Protein AF-A0A357M671-F1 (afdb_monomer_lite)

Secondary structure (DSSP, 8-state):
-HHHHHTTT-HHHHHHHHIIIIIHHHHHHHHHHH-GGGGGGTTTTHHHHS-HHHHHHHHHHH---SHHHHHHHHHHHHHHHHHHHHHHHHHHHHHHHHHTTSS---

Foldseek 3Di:
DLVVCLVVQNVVVNLVCLVPPQLQLLLLLQCLQQPVVCSVCRCPCVVPRDDPVVVVLSCQLNVDDGSVSSVVSSVVSVVSSVVSVVNSVVVVVVVVVVVVVPPDDD

Structure (mmCIF, N/CA/C/O backbone):
data_AF-A0A357M671-F1
#
_entry.id   AF-A0A357M671-F1
#
loop_
_atom_site.group_PDB
_atom_site.id
_atom_site.type_symbol
_atom_site.label_atom_id
_atom_site.label_alt_id
_atom_site.label_comp_id
_atom_site.label_asym_id
_atom_site.label_entity_id
_atom_site.label_seq_id
_atom_site.pdbx_PDB_ins_code
_atom_site.Cartn_x
_atom_site.Cartn_y
_atom_site.Cartn_z
_atom_site.occupancy
_atom_site.B_iso_or_equiv
_atom_site.auth_seq_id
_atom_site.auth_comp_id
_atom_site.auth_asym_id
_atom_site.auth_atom_id
_atom_site.pdbx_PDB_model_num
ATOM 1 N N . ARG A 1 1 ? -4.099 -8.894 10.715 1.00 67.06 1 ARG A N 1
ATOM 2 C CA . ARG A 1 1 ? -4.132 -8.195 12.032 1.00 67.06 1 ARG A CA 1
ATOM 3 C C . ARG A 1 1 ? -4.932 -6.890 11.965 1.00 67.06 1 ARG A C 1
ATOM 5 O O . ARG A 1 1 ? -5.760 -6.709 12.844 1.00 67.06 1 ARG A O 1
ATOM 12 N N . ALA A 1 2 ? -4.782 -6.064 10.920 1.00 74.12 2 ALA A N 1
ATOM 13 C CA . ALA A 1 2 ? -5.597 -4.856 10.705 1.00 74.12 2 ALA A CA 1
ATOM 14 C C . ALA A 1 2 ? -7.119 -5.127 10.742 1.00 74.12 2 ALA A C 1
ATOM 16 O O . ALA A 1 2 ? -7.812 -4.558 11.576 1.00 74.12 2 ALA A O 1
ATOM 17 N N . VAL A 1 3 ? -7.607 -6.125 9.989 1.00 81.75 3 VAL A N 1
ATOM 18 C CA . VAL A 1 3 ? -9.033 -6.545 9.956 1.00 81.75 3 VAL A CA 1
ATOM 19 C C . VAL A 1 3 ? -9.635 -6.843 11.342 1.00 81.75 3 VAL A C 1
ATOM 21 O O . VAL A 1 3 ? -10.833 -6.711 11.570 1.00 81.75 3 VAL A O 1
ATOM 24 N N . LYS A 1 4 ? -8.817 -7.282 12.306 1.00 91.12 4 LYS A N 1
ATOM 25 C CA . LYS A 1 4 ? -9.299 -7.573 13.663 1.00 91.12 4 LYS A CA 1
ATOM 26 C C . LYS A 1 4 ? -9.628 -6.289 14.426 1.00 91.12 4 LYS A C 1
ATOM 28 O O . LYS A 1 4 ? -10.567 -6.292 15.216 1.00 91.12 4 LYS A O 1
ATOM 33 N N . PHE A 1 5 ? -8.831 -5.240 14.240 1.00 88.56 5 PHE A N 1
ATOM 34 C CA . PHE A 1 5 ? -9.006 -3.962 14.925 1.00 88.56 5 PHE A CA 1
ATOM 35 C C . PHE A 1 5 ? -10.091 -3.111 14.264 1.00 88.56 5 PHE A C 1
ATOM 37 O O . PHE A 1 5 ? -10.846 -2.461 14.986 1.00 88.56 5 PHE A O 1
ATOM 44 N N . THR A 1 6 ? -10.268 -3.228 12.942 1.00 88.81 6 THR A N 1
ATOM 45 C CA . THR A 1 6 ? -11.362 -2.548 12.231 1.00 88.81 6 THR A CA 1
ATOM 46 C C . THR A 1 6 ? -12.717 -3.043 12.730 1.00 88.81 6 THR A C 1
ATOM 48 O O . THR A 1 6 ? -13.554 -2.249 13.144 1.00 88.81 6 THR A O 1
ATOM 51 N N . LYS A 1 7 ? -12.884 -4.365 12.870 1.00 92.06 7 LYS A N 1
ATOM 52 C CA . LYS A 1 7 ? -14.085 -4.989 13.462 1.00 92.06 7 LYS A CA 1
ATOM 53 C C . LYS A 1 7 ? -14.379 -4.567 14.909 1.00 92.06 7 LYS A C 1
ATOM 55 O O . LYS A 1 7 ? -15.476 -4.813 15.396 1.00 92.06 7 LYS A O 1
ATOM 60 N N . ARG A 1 8 ? -13.402 -3.993 15.619 1.00 93.81 8 ARG A N 1
ATOM 61 C CA . ARG A 1 8 ? -13.539 -3.521 17.008 1.00 93.81 8 ARG A CA 1
ATOM 62 C C . ARG A 1 8 ? -13.761 -2.014 17.109 1.00 93.81 8 ARG A C 1
ATOM 64 O O . ARG A 1 8 ? -13.862 -1.516 18.224 1.00 93.81 8 ARG A O 1
ATOM 71 N N . GLY A 1 9 ? -13.794 -1.292 15.990 1.00 93.56 9 GLY A N 1
ATOM 72 C CA . GLY A 1 9 ? -13.934 0.162 16.008 1.00 93.56 9 GLY A CA 1
ATOM 73 C C . GLY A 1 9 ? -12.680 0.902 16.499 1.00 93.56 9 GLY A C 1
ATOM 74 O O . GLY A 1 9 ? -12.774 2.051 16.916 1.00 93.56 9 GLY A O 1
ATOM 75 N N . LEU A 1 10 ? -11.504 0.261 16.483 1.00 95.88 10 LEU A N 1
ATOM 76 C CA . LEU A 1 10 ? -10.260 0.827 17.017 1.00 95.88 10 LEU A CA 1
ATOM 77 C C . LEU A 1 10 ? -9.415 1.433 15.891 1.00 95.88 10 LEU A C 1
ATOM 79 O O . LEU A 1 10 ? -8.641 0.725 15.243 1.00 95.88 10 LEU A O 1
ATOM 83 N N . PHE A 1 11 ? -9.594 2.729 15.619 1.00 96.44 11 PHE A N 1
ATOM 84 C CA . PHE A 1 11 ? -8.988 3.386 14.453 1.00 96.44 11 PHE A CA 1
ATOM 85 C C . PHE A 1 11 ? -7.456 3.403 14.491 1.00 96.44 11 PHE A C 1
ATOM 87 O O . PHE A 1 11 ? -6.832 2.972 13.527 1.00 96.44 11 PHE A O 1
ATOM 94 N N . LEU A 1 12 ? -6.834 3.844 15.590 1.00 97.00 12 LEU A N 1
ATOM 95 C CA . LEU A 1 12 ? -5.372 3.988 15.662 1.00 97.00 12 LEU A CA 1
ATOM 96 C C . LEU A 1 12 ? -4.654 2.638 15.539 1.00 97.00 12 LEU A C 1
ATOM 98 O O . LEU A 1 12 ? -3.661 2.509 14.823 1.00 97.00 12 LEU A O 1
ATOM 102 N N . GLU A 1 13 ? -5.187 1.606 16.188 1.00 96.38 13 GLU A N 1
ATOM 103 C CA . GLU A 1 13 ? -4.694 0.239 16.077 1.00 96.38 13 GLU A CA 1
ATOM 104 C C . GLU A 1 13 ? -4.915 -0.312 14.670 1.0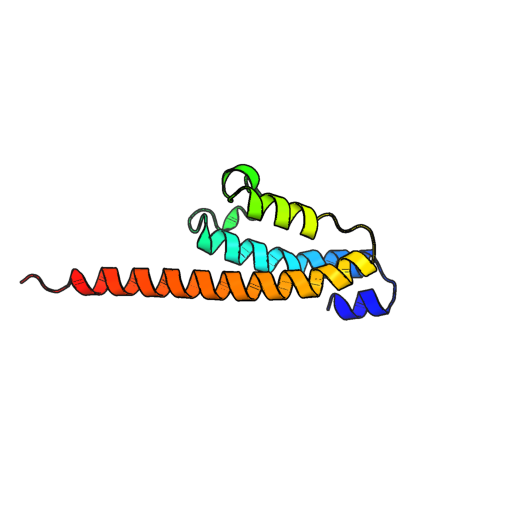0 96.38 13 GLU A C 1
ATOM 106 O O . GLU A 1 13 ? -4.040 -0.974 14.115 1.00 96.38 13 GLU A O 1
ATOM 111 N N . SER A 1 14 ? -6.057 -0.021 14.052 1.00 96.50 14 SER A N 1
ATOM 112 C CA . SER A 1 14 ? -6.283 -0.396 12.656 1.00 96.50 14 SER A CA 1
ATOM 113 C C . SER A 1 14 ? -5.258 0.271 11.742 1.00 96.50 14 SER A C 1
ATOM 115 O O . SER A 1 14 ? -4.644 -0.422 10.936 1.00 96.50 14 SER A O 1
ATOM 117 N N . LEU A 1 15 ? -5.004 1.568 11.933 1.00 97.19 15 LEU A N 1
ATOM 118 C CA . LEU A 1 15 ? -4.102 2.386 11.126 1.00 97.19 15 LEU A CA 1
ATOM 119 C C . LEU A 1 15 ? -2.655 1.889 11.193 1.00 97.19 15 LEU A C 1
ATOM 121 O O . LEU A 1 15 ? -2.038 1.647 10.157 1.00 97.19 15 LEU A O 1
ATOM 125 N N . ILE A 1 16 ? -2.112 1.666 12.397 1.00 96.69 16 ILE A N 1
ATOM 126 C CA . ILE A 1 16 ? -0.722 1.207 12.541 1.00 96.69 16 ILE A CA 1
ATOM 127 C C . ILE A 1 16 ? -0.515 -0.181 11.922 1.00 96.69 16 ILE A C 1
ATOM 129 O O . ILE A 1 16 ? 0.512 -0.434 11.290 1.00 96.69 16 ILE A O 1
ATOM 133 N N . TYR A 1 17 ? -1.490 -1.085 12.063 1.00 96.38 17 TYR A N 1
ATOM 134 C CA . TYR A 1 17 ? -1.415 -2.416 11.460 1.00 96.38 17 TYR A CA 1
ATOM 135 C C . TYR A 1 17 ? -1.654 -2.391 9.949 1.00 96.38 17 TYR A C 1
ATOM 137 O O . TYR A 1 17 ? -1.073 -3.213 9.243 1.00 96.38 17 TYR A O 1
ATOM 145 N N . TYR A 1 18 ? -2.496 -1.483 9.466 1.00 97.06 18 TYR A N 1
ATOM 146 C CA . TYR A 1 18 ? -2.744 -1.272 8.048 1.00 97.06 18 TYR A CA 1
ATOM 147 C C . TYR A 1 18 ? -1.479 -0.767 7.348 1.00 97.06 18 TYR A C 1
ATOM 149 O O . TYR A 1 18 ? -0.984 -1.437 6.448 1.00 97.06 18 TYR A O 1
ATOM 157 N N . HIS A 1 19 ? -0.855 0.311 7.827 1.00 96.44 19 HIS A N 1
ATOM 158 C CA . HIS A 1 19 ? 0.407 0.771 7.242 1.00 96.44 19 HIS A CA 1
ATOM 159 C C . HIS A 1 19 ? 1.476 -0.323 7.309 1.00 96.44 19 HIS A C 1
ATOM 161 O O . HIS A 1 19 ? 2.014 -0.728 6.284 1.00 96.44 19 HIS A O 1
ATOM 167 N N . LYS A 1 20 ? 1.721 -0.891 8.496 1.00 95.62 20 LYS A N 1
ATOM 168 C CA . LYS A 1 20 ? 2.839 -1.821 8.698 1.00 95.62 20 LYS A CA 1
ATOM 169 C C . LYS A 1 20 ? 2.733 -3.126 7.905 1.00 95.62 20 LYS A C 1
ATOM 171 O O . LYS A 1 20 ? 3.761 -3.643 7.485 1.00 95.62 20 LYS A O 1
ATOM 176 N N . TYR A 1 21 ? 1.538 -3.698 7.772 1.00 95.81 21 TYR A N 1
ATOM 177 C CA . TYR A 1 21 ? 1.375 -5.057 7.234 1.00 95.81 21 TYR A CA 1
ATOM 178 C C . TYR A 1 21 ? 0.536 -5.132 5.962 1.00 95.81 21 TYR A C 1
ATOM 180 O O . TYR A 1 21 ? 0.316 -6.236 5.477 1.00 95.81 21 TYR A O 1
ATOM 188 N N . VAL A 1 22 ? 0.026 -4.007 5.463 1.00 95.56 22 VAL A N 1
ATOM 189 C CA . VAL A 1 22 ? -0.806 -3.976 4.254 1.00 95.56 22 VAL A CA 1
ATOM 190 C C . VAL A 1 22 ? -0.168 -3.056 3.224 1.00 95.56 22 VAL A C 1
ATOM 192 O O . VAL A 1 22 ? 0.240 -3.531 2.172 1.00 95.56 22 VAL A O 1
ATOM 195 N N . VAL A 1 23 ? 0.024 -1.775 3.549 1.00 97.00 23 VAL A N 1
ATOM 196 C CA . VAL A 1 23 ? 0.556 -0.805 2.575 1.00 97.00 23 VAL A CA 1
ATOM 197 C C . VAL A 1 23 ? 2.071 -0.907 2.412 1.00 97.00 23 VAL A C 1
ATOM 199 O O . VAL A 1 23 ? 2.565 -0.905 1.290 1.00 97.00 23 VAL A O 1
ATOM 202 N N . ASN A 1 24 ? 2.826 -1.035 3.507 1.00 96.12 24 ASN A N 1
ATOM 203 C CA . ASN A 1 24 ? 4.287 -1.083 3.427 1.00 96.12 24 ASN A CA 1
ATOM 204 C C . ASN A 1 24 ? 4.813 -2.261 2.578 1.00 96.12 24 ASN A C 1
ATOM 206 O O . ASN A 1 24 ? 5.662 -2.006 1.731 1.00 96.12 24 ASN A O 1
ATOM 210 N N . PRO A 1 25 ? 4.284 -3.498 2.697 1.00 96.12 25 PRO A N 1
ATOM 211 C CA . PRO A 1 25 ? 4.691 -4.591 1.812 1.00 96.12 25 PRO A CA 1
ATOM 212 C C . PRO A 1 25 ? 4.470 -4.300 0.323 1.00 96.12 25 PRO A C 1
ATOM 214 O O . PRO A 1 25 ? 5.279 -4.709 -0.503 1.00 96.12 25 PRO A O 1
ATOM 217 N N . LEU A 1 26 ? 3.401 -3.577 -0.036 1.00 97.44 26 LEU A N 1
ATOM 218 C CA . LEU A 1 26 ? 3.190 -3.134 -1.416 1.00 97.44 26 LEU A CA 1
ATOM 219 C C . LEU A 1 26 ? 4.301 -2.179 -1.863 1.00 97.44 26 LEU A C 1
ATOM 221 O O . LEU A 1 26 ? 4.852 -2.360 -2.944 1.00 97.44 26 LEU A O 1
ATOM 225 N N . VAL A 1 27 ? 4.669 -1.201 -1.032 1.00 96.81 27 VAL A N 1
ATOM 226 C CA . VAL A 1 27 ? 5.770 -0.271 -1.341 1.00 96.81 27 VAL A CA 1
ATOM 227 C C . VAL A 1 27 ? 7.092 -1.017 -1.537 1.00 96.81 27 VAL A C 1
ATOM 229 O O . VAL A 1 27 ? 7.823 -0.695 -2.472 1.00 96.81 27 VAL A O 1
ATOM 232 N N . ASP A 1 28 ? 7.376 -2.030 -0.716 1.00 95.38 28 ASP A N 1
ATOM 233 C CA . ASP A 1 28 ? 8.597 -2.835 -0.841 1.00 95.38 28 ASP A CA 1
ATOM 234 C C . ASP A 1 28 ? 8.677 -3.529 -2.213 1.00 95.38 28 ASP A C 1
ATOM 236 O O . ASP A 1 28 ? 9.715 -3.487 -2.873 1.00 95.38 28 ASP A O 1
ATOM 240 N N . VAL A 1 29 ? 7.569 -4.104 -2.697 1.00 95.81 29 VAL A N 1
ATOM 241 C CA . VAL A 1 29 ? 7.522 -4.735 -4.029 1.00 95.81 29 VAL A CA 1
ATOM 242 C C . VAL A 1 29 ? 7.616 -3.695 -5.146 1.00 95.81 29 VAL A C 1
ATOM 244 O O . VAL A 1 29 ? 8.370 -3.886 -6.097 1.00 95.81 29 VAL A O 1
ATOM 247 N N . LEU A 1 30 ? 6.932 -2.555 -5.022 1.00 95.88 30 LEU A N 1
ATOM 248 C CA . LEU A 1 30 ? 7.030 -1.467 -6.005 1.00 95.88 30 LEU A CA 1
ATOM 249 C C . LEU A 1 30 ? 8.464 -0.937 -6.126 1.00 95.88 30 LEU A C 1
ATOM 251 O O . LEU A 1 30 ? 8.908 -0.593 -7.221 1.00 95.88 30 LEU A O 1
ATOM 255 N N . ARG A 1 31 ? 9.226 -0.91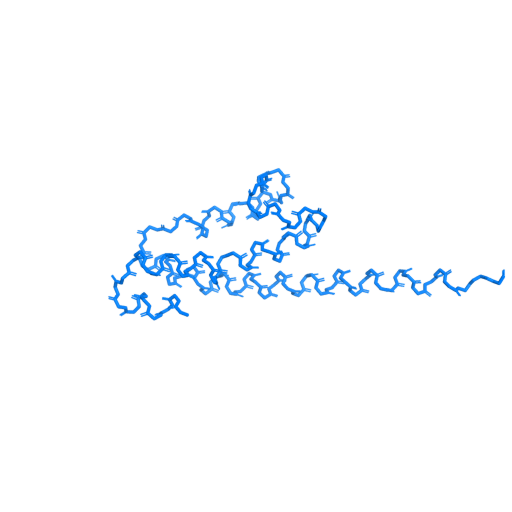4 -5.028 1.00 95.19 31 ARG A N 1
ATOM 256 C CA . ARG A 1 31 ? 10.651 -0.577 -5.074 1.00 95.19 31 ARG A CA 1
ATOM 257 C C . ARG A 1 31 ? 11.467 -1.596 -5.847 1.00 95.19 31 ARG A C 1
ATOM 259 O O . ARG A 1 31 ? 12.340 -1.179 -6.596 1.00 95.19 31 ARG A O 1
ATOM 266 N N . ILE A 1 32 ? 11.178 -2.886 -5.710 1.00 93.75 32 ILE A N 1
ATOM 267 C CA . ILE A 1 32 ? 11.843 -3.934 -6.495 1.00 93.75 32 ILE A CA 1
ATOM 268 C C . ILE A 1 32 ? 11.581 -3.734 -7.994 1.00 93.75 32 ILE A C 1
ATOM 270 O O . ILE A 1 32 ? 12.507 -3.865 -8.787 1.00 93.75 32 ILE A O 1
ATOM 274 N N . ILE A 1 33 ? 10.354 -3.367 -8.373 1.00 93.88 33 ILE A N 1
ATOM 275 C CA . ILE A 1 33 ? 9.969 -3.158 -9.777 1.00 93.88 33 ILE A CA 1
ATOM 276 C C . ILE A 1 33 ? 10.620 -1.892 -10.352 1.00 93.88 33 ILE A C 1
ATOM 278 O O . ILE A 1 33 ? 11.325 -1.953 -11.356 1.00 93.88 33 ILE A O 1
ATOM 282 N N . TYR A 1 34 ? 10.392 -0.732 -9.731 1.00 93.50 34 TYR A N 1
ATOM 283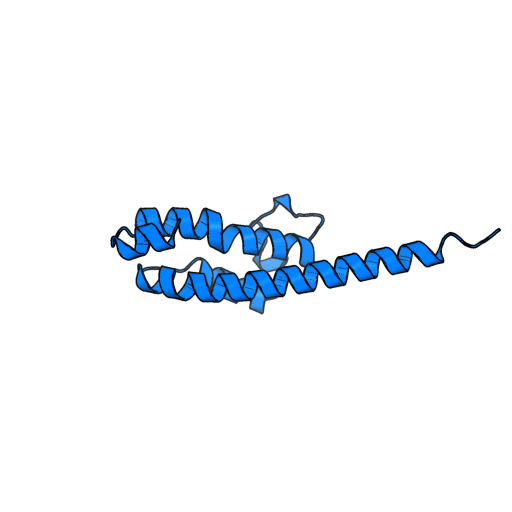 C CA . TYR A 1 34 ? 10.747 0.554 -10.343 1.00 93.50 34 TYR A CA 1
ATOM 284 C C . TYR A 1 34 ? 12.159 1.029 -10.002 1.00 93.50 34 TYR A C 1
ATOM 286 O O . TYR A 1 34 ? 12.810 1.675 -10.822 1.00 93.50 34 TYR A O 1
ATOM 294 N N . THR A 1 35 ? 12.650 0.736 -8.796 1.00 92.75 35 THR A N 1
ATOM 295 C CA . THR A 1 35 ? 13.952 1.227 -8.317 1.00 92.75 35 THR A CA 1
ATOM 296 C C . THR A 1 35 ? 14.682 0.188 -7.453 1.00 92.75 35 THR A C 1
ATOM 298 O O . THR A 1 35 ? 14.941 0.456 -6.274 1.00 92.75 35 THR A O 1
ATOM 301 N N . PRO A 1 36 ? 15.042 -0.992 -7.995 1.00 89.38 36 PRO A N 1
ATOM 302 C CA . PRO A 1 36 ? 15.566 -2.113 -7.203 1.00 89.38 36 PRO A CA 1
ATOM 303 C C . PRO A 1 36 ? 16.851 -1.777 -6.433 1.00 89.38 36 PRO A C 1
ATOM 305 O O . PRO A 1 36 ? 17.079 -2.287 -5.340 1.00 89.38 36 PRO A O 1
ATOM 308 N N . PHE A 1 37 ? 17.674 -0.866 -6.959 1.00 88.12 37 PHE A N 1
ATOM 309 C CA . PHE A 1 37 ? 18.915 -0.418 -6.312 1.00 88.12 37 PHE A CA 1
ATOM 310 C C . PHE A 1 37 ? 18.708 0.623 -5.200 1.00 88.12 37 PHE A C 1
ATOM 312 O O . PHE A 1 37 ? 19.669 1.001 -4.539 1.00 88.12 37 PHE A O 1
ATOM 319 N N . GLN A 1 38 ? 17.475 1.096 -4.999 1.00 85.19 38 GLN A N 1
ATOM 320 C CA . GLN A 1 38 ? 17.079 2.037 -3.943 1.00 85.19 38 GLN A CA 1
ATOM 321 C C . GLN A 1 38 ? 15.978 1.420 -3.065 1.00 85.19 38 GLN A C 1
ATOM 323 O O . GLN A 1 38 ? 15.075 2.110 -2.592 1.00 85.19 38 GLN A O 1
ATOM 328 N N . ALA A 1 39 ? 16.004 0.095 -2.883 1.00 74.25 39 ALA A N 1
ATOM 329 C CA . ALA A 1 39 ? 14.960 -0.626 -2.158 1.00 74.25 39 ALA A CA 1
ATOM 330 C C . ALA A 1 39 ? 14.831 -0.205 -0.682 1.00 74.25 39 ALA A C 1
ATOM 332 O O . ALA A 1 39 ? 13.745 -0.263 -0.112 1.00 74.25 39 ALA A O 1
ATOM 333 N N . ASP A 1 40 ? 15.909 0.292 -0.077 1.00 79.38 40 ASP A N 1
ATOM 334 C CA . ASP A 1 40 ? 15.936 0.838 1.284 1.00 79.38 40 ASP A CA 1
ATOM 335 C C . ASP A 1 40 ? 15.275 2.222 1.408 1.00 79.38 40 ASP A C 1
ATOM 337 O O . ASP A 1 40 ? 14.958 2.673 2.511 1.00 79.38 40 ASP A O 1
ATOM 341 N N . SER A 1 41 ? 15.012 2.886 0.281 1.00 85.94 41 SER A N 1
ATOM 342 C CA . SER A 1 41 ? 14.460 4.238 0.244 1.00 85.94 41 SER A CA 1
ATOM 343 C C . SER A 1 41 ? 12.944 4.286 0.447 1.00 85.94 41 SER A C 1
ATOM 345 O O . SER A 1 41 ? 12.387 5.373 0.444 1.00 85.94 41 SER A O 1
ATOM 347 N N . PHE A 1 42 ? 12.247 3.166 0.666 1.00 90.56 42 PHE A N 1
ATOM 348 C CA . PHE A 1 42 ? 10.821 3.108 1.038 1.00 90.56 42 PHE A CA 1
ATOM 349 C C . PHE A 1 42 ? 9.931 4.171 0.341 1.00 90.56 42 PHE A C 1
ATOM 351 O O . PHE A 1 42 ? 9.736 4.096 -0.865 1.00 90.56 42 PHE A O 1
ATOM 358 N N . LEU A 1 43 ? 9.428 5.203 1.034 1.00 93.06 43 LEU A N 1
ATOM 359 C CA . LEU A 1 43 ? 8.698 6.333 0.418 1.00 93.06 43 LEU A CA 1
ATOM 360 C C . LEU A 1 43 ? 9.566 7.573 0.138 1.00 93.06 43 LEU A C 1
ATOM 362 O O . LEU A 1 43 ? 9.099 8.539 -0.467 1.00 93.06 43 LEU A O 1
ATOM 366 N N . ILE A 1 44 ? 10.825 7.570 0.566 1.00 93.06 44 ILE A N 1
ATOM 367 C CA . ILE A 1 44 ? 11.785 8.641 0.299 1.00 93.06 44 ILE A CA 1
ATOM 368 C C . ILE A 1 44 ? 11.930 8.785 -1.219 1.00 93.06 44 ILE A C 1
ATOM 370 O O . ILE A 1 44 ? 12.237 7.829 -1.918 1.00 93.06 44 ILE A O 1
ATOM 374 N N . HIS A 1 45 ? 11.668 9.986 -1.734 1.00 93.44 45 HIS A N 1
ATOM 375 C CA . HIS A 1 45 ? 11.671 10.292 -3.170 1.00 93.44 45 HIS A CA 1
ATOM 376 C C . HIS A 1 45 ? 10.646 9.528 -4.032 1.00 93.44 45 HIS A C 1
ATOM 378 O O . HIS A 1 45 ? 10.743 9.590 -5.255 1.00 93.44 45 HIS A O 1
ATOM 384 N N . ALA A 1 46 ? 9.616 8.902 -3.448 1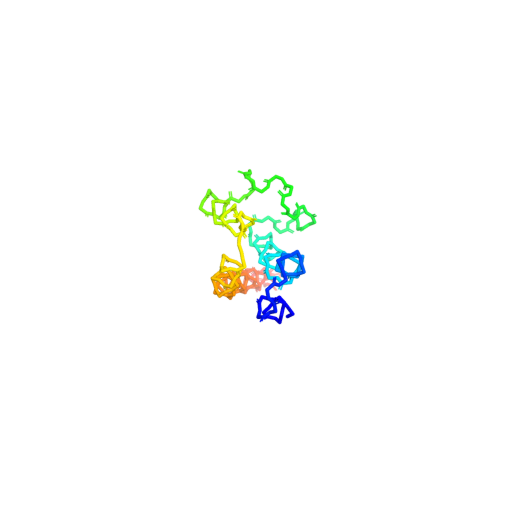.00 92.75 46 ALA A N 1
ATOM 385 C CA . ALA A 1 46 ? 8.601 8.157 -4.207 1.00 92.75 46 ALA A CA 1
ATOM 386 C C . ALA A 1 46 ? 7.987 8.965 -5.370 1.00 92.75 46 ALA A C 1
ATOM 388 O O . ALA A 1 46 ? 7.823 8.433 -6.460 1.00 92.75 46 ALA A O 1
ATOM 389 N N . SER A 1 47 ? 7.731 10.267 -5.186 1.00 94.75 47 SER A N 1
ATOM 390 C CA . SER A 1 47 ? 7.179 11.146 -6.235 1.00 94.75 47 SER A CA 1
ATOM 391 C C . SER A 1 47 ? 8.098 11.366 -7.443 1.00 94.75 47 SER A C 1
ATOM 393 O O . SER A 1 47 ? 7.636 11.823 -8.484 1.00 94.75 47 SER A O 1
ATOM 395 N N . ARG A 1 48 ? 9.401 11.112 -7.291 1.00 93.81 48 ARG A N 1
ATOM 396 C CA . ARG A 1 48 ? 10.400 11.172 -8.367 1.00 93.81 48 ARG A CA 1
ATOM 397 C C . ARG A 1 48 ? 10.611 9.794 -8.991 1.00 93.81 48 ARG A C 1
ATOM 399 O O . ARG A 1 48 ? 10.837 9.699 -10.190 1.00 93.81 48 ARG A O 1
ATOM 406 N N . ASP A 1 49 ? 10.601 8.768 -8.149 1.00 93.94 49 ASP A N 1
ATOM 407 C CA . ASP A 1 49 ? 11.066 7.425 -8.482 1.00 93.94 49 ASP A CA 1
ATOM 408 C C . ASP A 1 49 ? 9.971 6.543 -9.093 1.00 93.94 49 ASP A C 1
ATOM 410 O O . ASP A 1 49 ? 10.273 5.641 -9.870 1.00 93.94 49 ASP A O 1
ATOM 414 N N . PHE A 1 50 ? 8.705 6.790 -8.748 1.00 95.56 50 PHE A N 1
ATOM 415 C CA . PHE A 1 50 ? 7.570 6.015 -9.239 1.00 95.56 50 PHE A CA 1
ATOM 416 C C . PHE A 1 50 ? 6.792 6.752 -10.335 1.00 95.56 50 PHE A C 1
ATOM 418 O O . PHE A 1 50 ? 6.735 7.986 -10.328 1.00 95.56 50 PHE A O 1
ATOM 425 N N . PRO A 1 51 ? 6.122 6.012 -11.239 1.00 97.00 51 PRO A N 1
ATOM 426 C CA . PRO A 1 51 ? 5.150 6.592 -12.158 1.00 97.00 51 PRO A CA 1
ATOM 427 C C . PRO A 1 51 ? 4.055 7.368 -11.419 1.00 97.00 51 PRO A C 1
ATOM 429 O O . PRO A 1 51 ? 3.658 7.012 -10.306 1.00 97.00 51 PRO A O 1
ATOM 432 N N . VAL A 1 52 ? 3.529 8.421 -12.048 1.00 96.94 52 VAL A N 1
ATOM 433 C CA . VAL A 1 52 ? 2.559 9.333 -11.417 1.00 96.94 52 VAL A CA 1
ATOM 434 C C . VAL A 1 52 ? 1.307 8.600 -10.924 1.00 96.94 52 VAL A C 1
ATOM 436 O O . VAL A 1 52 ? 0.797 8.887 -9.845 1.00 96.94 52 VAL A O 1
ATOM 439 N N . GLU A 1 53 ? 0.838 7.605 -11.667 1.00 97.00 53 GLU A N 1
ATOM 440 C CA . GLU A 1 53 ? -0.303 6.765 -11.319 1.00 97.00 53 GLU A CA 1
ATOM 441 C C . GLU A 1 53 ? -0.052 5.919 -10.064 1.00 97.00 53 GLU A C 1
ATOM 443 O O . GLU A 1 53 ? -0.952 5.765 -9.231 1.00 97.00 53 GLU A O 1
ATOM 448 N N . VAL A 1 54 ? 1.180 5.436 -9.876 1.00 97.06 54 VAL A N 1
ATOM 449 C CA . VAL A 1 54 ? 1.595 4.690 -8.683 1.00 97.06 54 VAL A CA 1
ATOM 450 C C . VAL A 1 54 ? 1.656 5.631 -7.485 1.00 97.06 54 VAL A C 1
ATOM 452 O O . VAL A 1 54 ? 1.109 5.311 -6.431 1.00 97.06 54 VAL A O 1
ATOM 455 N N . VAL A 1 55 ? 2.231 6.826 -7.654 1.00 97.75 55 VAL A N 1
ATOM 456 C CA . VAL A 1 55 ? 2.291 7.856 -6.602 1.00 97.75 55 VAL A CA 1
ATOM 457 C C . VAL A 1 55 ? 0.887 8.233 -6.133 1.00 97.75 55 VAL A C 1
ATOM 459 O O . VAL A 1 55 ? 0.595 8.147 -4.942 1.00 97.75 55 VAL A O 1
ATOM 462 N N . LEU A 1 56 ? -0.014 8.563 -7.063 1.00 97.62 56 LEU A N 1
ATOM 463 C CA . LEU A 1 56 ? -1.402 8.917 -6.746 1.00 97.62 56 LEU A CA 1
ATOM 464 C C . LEU A 1 56 ? -2.155 7.769 -6.064 1.00 97.62 56 LEU A C 1
ATOM 466 O O . LEU A 1 56 ? -3.038 8.001 -5.235 1.00 97.62 56 LEU A O 1
ATOM 470 N N . THR A 1 57 ? -1.832 6.525 -6.413 1.00 97.56 57 THR A N 1
ATOM 471 C CA . THR A 1 57 ? -2.401 5.346 -5.755 1.00 97.56 57 THR A CA 1
ATOM 472 C C . THR A 1 57 ? -1.895 5.238 -4.320 1.00 97.56 57 THR A C 1
ATOM 474 O O . THR A 1 57 ? -2.708 5.125 -3.404 1.00 97.56 57 THR A O 1
ATOM 477 N N . LEU A 1 58 ? -0.585 5.359 -4.092 1.00 97.69 58 LEU A N 1
ATOM 478 C CA . LEU A 1 58 ? 0.002 5.328 -2.752 1.00 97.69 58 LEU A CA 1
ATOM 479 C C . LEU A 1 58 ? -0.532 6.460 -1.866 1.00 97.69 58 LEU A C 1
ATOM 481 O O . LEU A 1 58 ? -0.919 6.203 -0.730 1.00 97.69 58 LEU A O 1
ATOM 485 N N . GLU A 1 59 ? -0.648 7.684 -2.379 1.00 97.25 59 GLU A N 1
ATOM 486 C CA . GLU A 1 59 ? -1.235 8.808 -1.637 1.00 97.25 59 GLU A CA 1
ATOM 487 C C . GLU A 1 59 ? -2.667 8.505 -1.170 1.00 97.25 59 GLU A C 1
ATOM 489 O O . GLU A 1 59 ? -3.017 8.773 -0.019 1.00 97.25 59 GLU A O 1
ATOM 494 N N . LYS A 1 60 ? -3.486 7.875 -2.023 1.00 97.00 60 LYS A N 1
ATOM 495 C CA . LYS A 1 60 ? -4.840 7.428 -1.654 1.00 97.00 60 LYS A CA 1
ATOM 496 C C . LYS A 1 60 ? -4.827 6.303 -0.621 1.00 97.00 60 LYS A C 1
ATOM 498 O O . LYS A 1 60 ? -5.701 6.282 0.243 1.00 97.00 60 LYS A O 1
ATOM 503 N N . LEU A 1 61 ? -3.876 5.371 -0.709 1.00 97.69 61 LEU A N 1
ATOM 504 C CA . LEU A 1 61 ? -3.747 4.264 0.242 1.00 97.69 61 LEU A CA 1
ATOM 505 C C . LEU A 1 61 ? -3.284 4.747 1.621 1.00 97.69 61 LEU A C 1
ATOM 507 O O . LEU A 1 61 ? -3.798 4.259 2.622 1.00 97.69 61 LEU A O 1
ATOM 511 N N . TYR A 1 62 ? -2.367 5.711 1.700 1.00 97.00 62 TYR A N 1
ATOM 512 C CA . TYR A 1 62 ? -1.924 6.292 2.975 1.00 97.00 62 TYR A CA 1
ATOM 513 C C . TYR A 1 62 ? -2.910 7.328 3.539 1.00 97.00 62 TYR A C 1
ATOM 515 O O . TYR A 1 62 ? -2.969 7.531 4.750 1.00 97.00 62 TYR A O 1
ATOM 523 N N . GLY A 1 63 ? -3.710 7.972 2.686 1.00 95.81 63 GLY A N 1
ATOM 524 C CA . GLY A 1 63 ? -4.648 9.042 3.042 1.00 95.81 63 GLY A CA 1
ATOM 525 C C . GLY A 1 63 ? -5.966 8.602 3.695 1.00 95.81 63 GLY A C 1
ATOM 526 O O . GLY A 1 63 ? -6.976 9.284 3.517 1.00 95.81 63 GLY A O 1
ATOM 527 N N . VAL A 1 64 ? -5.986 7.483 4.422 1.00 96.75 64 VAL A N 1
ATOM 528 C CA . VAL A 1 64 ? -7.183 6.964 5.111 1.00 96.75 64 VAL A CA 1
ATOM 529 C C . VAL A 1 64 ? -7.546 7.814 6.335 1.00 96.75 64 VAL A C 1
ATOM 531 O O . VAL A 1 64 ? -6.670 8.261 7.078 1.00 96.75 64 VAL A O 1
ATOM 534 N N . LYS A 1 65 ? -8.845 8.046 6.565 1.00 96.62 65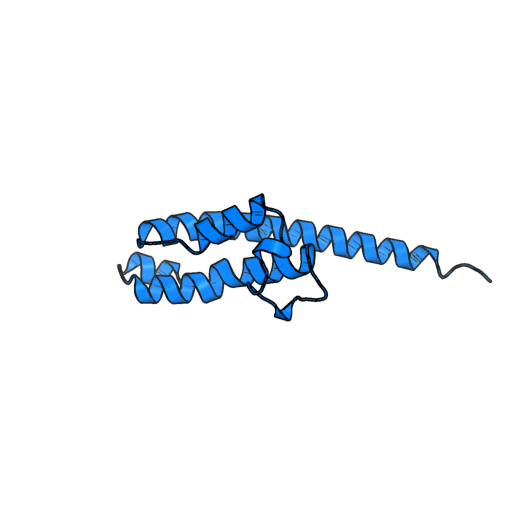 LYS A N 1
ATOM 535 C CA . LYS A 1 65 ? -9.345 8.915 7.652 1.00 96.62 65 LYS A CA 1
ATOM 536 C C . LYS A 1 65 ? -10.341 8.221 8.575 1.00 96.62 65 LYS A C 1
ATOM 538 O O . LYS A 1 65 ? -10.575 8.697 9.683 1.00 96.62 65 LYS A O 1
ATOM 543 N N . THR A 1 66 ? -10.920 7.117 8.124 1.00 97.44 66 THR A N 1
ATOM 544 C CA . THR A 1 66 ? -11.943 6.350 8.838 1.00 97.44 66 THR A CA 1
ATOM 545 C C . THR A 1 66 ? -11.585 4.866 8.886 1.00 97.44 66 THR A C 1
ATOM 547 O O . THR A 1 66 ? -10.641 4.406 8.240 1.00 97.44 66 THR A O 1
ATOM 550 N N . ILE A 1 67 ? -12.314 4.099 9.696 1.00 96.56 67 ILE A N 1
ATOM 551 C CA . ILE A 1 67 ? -12.128 2.644 9.762 1.00 96.56 67 ILE A CA 1
ATOM 552 C C . ILE A 1 67 ? -12.630 1.995 8.476 1.00 96.56 67 ILE A C 1
ATOM 554 O O . ILE A 1 67 ? -12.021 1.044 7.995 1.00 96.56 67 ILE A O 1
ATOM 558 N N . GLU A 1 68 ? -13.704 2.536 7.918 1.00 96.00 68 GLU A N 1
ATOM 559 C CA . GLU A 1 68 ? -14.305 2.136 6.655 1.00 96.00 68 GLU A CA 1
ATOM 560 C C . GLU A 1 68 ? -13.304 2.323 5.512 1.00 96.00 68 GLU A C 1
ATOM 562 O O . GLU A 1 68 ? -13.060 1.374 4.773 1.00 96.00 68 GLU A O 1
ATOM 567 N N . ASP A 1 69 ? -12.599 3.463 5.465 1.00 96.75 69 ASP A N 1
ATOM 568 C CA . ASP A 1 69 ? -11.502 3.660 4.509 1.00 96.75 69 ASP A CA 1
ATOM 569 C C . ASP A 1 69 ? -10.452 2.548 4.634 1.00 96.75 69 ASP A C 1
ATOM 571 O O . ASP A 1 69 ? -10.002 1.994 3.636 1.00 96.75 69 ASP A O 1
ATOM 575 N N . ILE A 1 70 ? -10.051 2.198 5.863 1.00 97.00 70 ILE A N 1
ATOM 576 C CA . ILE A 1 70 ? -9.057 1.140 6.092 1.00 97.00 70 ILE A CA 1
ATOM 577 C C . ILE A 1 70 ? -9.582 -0.212 5.597 1.00 97.00 70 ILE A C 1
ATOM 579 O O . ILE A 1 70 ? -8.818 -0.969 5.004 1.00 97.00 70 ILE A O 1
ATOM 583 N N . VAL A 1 71 ? -10.855 -0.535 5.834 1.00 96.12 71 VAL A N 1
ATOM 584 C CA . VAL A 1 71 ? -11.466 -1.785 5.354 1.00 96.12 71 VAL A CA 1
ATOM 585 C C . VAL A 1 71 ? -11.429 -1.842 3.828 1.00 96.12 71 VAL A C 1
ATOM 587 O O . VAL A 1 71 ? -10.875 -2.797 3.284 1.00 96.12 71 VAL A O 1
ATOM 590 N N . ASP A 1 72 ? -11.908 -0.797 3.158 1.00 95.56 72 ASP A N 1
ATOM 591 C CA . ASP A 1 72 ? -11.967 -0.734 1.696 1.00 95.56 72 ASP A CA 1
ATOM 592 C C . ASP A 1 72 ? -10.566 -0.769 1.067 1.00 95.56 72 ASP A C 1
ATOM 594 O O . ASP A 1 72 ? -10.337 -1.386 0.023 1.00 95.56 72 ASP A O 1
ATOM 598 N N . ARG A 1 73 ? -9.582 -0.114 1.699 1.00 96.19 73 ARG A N 1
ATOM 599 C CA . ARG A 1 73 ? -8.205 -0.095 1.192 1.00 96.19 73 ARG A CA 1
ATOM 600 C C . ARG A 1 73 ? -7.428 -1.369 1.462 1.00 96.19 73 ARG A C 1
ATOM 602 O O . ARG A 1 73 ? -6.482 -1.623 0.721 1.00 96.19 73 ARG A O 1
ATOM 609 N N . ILE A 1 74 ? -7.802 -2.187 2.445 1.00 95.38 74 ILE A N 1
ATOM 610 C CA . ILE A 1 74 ? -7.175 -3.502 2.628 1.00 95.38 74 ILE A CA 1
ATOM 611 C C . ILE A 1 74 ? -7.384 -4.372 1.387 1.00 95.38 74 ILE A C 1
ATOM 613 O O . ILE A 1 74 ? -6.412 -4.923 0.879 1.00 95.38 74 ILE A O 1
ATOM 617 N N . GLU A 1 75 ? -8.618 -4.464 0.890 1.00 93.19 75 GLU A N 1
ATOM 618 C CA . GLU A 1 75 ? -8.941 -5.305 -0.271 1.00 93.19 75 GLU A CA 1
ATOM 619 C C . GLU A 1 75 ? -8.246 -4.799 -1.538 1.00 93.19 75 GLU A C 1
ATOM 621 O O . GLU A 1 75 ? -7.583 -5.567 -2.234 1.00 93.19 75 GLU A O 1
ATOM 626 N N . LEU A 1 76 ? -8.301 -3.485 -1.775 1.00 96.19 76 LEU A N 1
ATOM 627 C CA . LEU A 1 76 ? -7.613 -2.860 -2.904 1.00 96.19 76 LEU A CA 1
ATOM 628 C C . LEU A 1 76 ? -6.091 -3.071 -2.848 1.00 96.19 76 LEU A C 1
ATOM 630 O O . LEU A 1 76 ? -5.466 -3.377 -3.859 1.00 96.19 76 LEU A O 1
ATOM 634 N N . THR A 1 77 ? -5.476 -2.908 -1.674 1.00 97.00 77 THR A N 1
ATOM 635 C CA . THR A 1 77 ? -4.018 -3.064 -1.528 1.00 97.00 77 THR A CA 1
ATOM 636 C C . THR A 1 77 ? -3.581 -4.500 -1.787 1.00 97.00 77 THR A C 1
ATOM 638 O O . THR A 1 77 ? -2.526 -4.723 -2.370 1.00 97.00 77 THR A O 1
ATOM 641 N N . ASP A 1 78 ? -4.388 -5.474 -1.376 1.00 95.94 78 ASP A N 1
ATOM 642 C CA . ASP A 1 78 ? -4.123 -6.897 -1.573 1.00 95.94 78 ASP A CA 1
ATOM 643 C C . ASP A 1 78 ? -4.176 -7.297 -3.061 1.00 95.94 78 ASP A C 1
ATOM 645 O O . ASP A 1 78 ? -3.341 -8.070 -3.534 1.00 95.94 78 ASP A O 1
ATOM 649 N N . GLU A 1 79 ? -5.099 -6.717 -3.833 1.00 96.94 79 GLU A N 1
ATOM 650 C CA . GLU A 1 79 ? -5.114 -6.851 -5.295 1.00 96.94 79 GLU A CA 1
ATOM 651 C C . GLU A 1 79 ? -3.866 -6.231 -5.939 1.00 96.94 79 GLU A C 1
ATOM 653 O O . GLU A 1 79 ? -3.167 -6.898 -6.704 1.00 96.94 79 GLU A O 1
ATOM 658 N N . LEU A 1 80 ? -3.544 -4.985 -5.581 1.00 97.75 80 LEU A N 1
ATOM 659 C CA . LEU A 1 80 ? -2.362 -4.288 -6.095 1.00 97.75 80 LEU A CA 1
ATOM 660 C C . LEU A 1 80 ? -1.067 -5.035 -5.760 1.00 97.75 80 LEU A C 1
ATOM 662 O O . LEU A 1 80 ? -0.182 -5.136 -6.605 1.00 97.75 80 LEU A O 1
ATOM 666 N N . PHE A 1 81 ? -0.970 -5.597 -4.555 1.00 97.69 81 PHE A N 1
ATOM 667 C CA . PHE A 1 81 ? 0.182 -6.380 -4.121 1.00 97.69 81 PHE A CA 1
ATOM 668 C C . PHE A 1 81 ? 0.367 -7.630 -4.979 1.00 97.69 81 PHE A C 1
ATOM 670 O O . PHE A 1 81 ? 1.471 -7.886 -5.451 1.00 97.69 81 PHE A O 1
ATOM 677 N N . ARG A 1 82 ? -0.706 -8.392 -5.232 1.00 97.56 82 ARG A N 1
ATOM 678 C CA . ARG A 1 82 ? -0.637 -9.570 -6.111 1.00 97.56 82 ARG A CA 1
ATOM 679 C C . ARG A 1 82 ? -0.181 -9.212 -7.519 1.00 97.56 82 ARG A C 1
ATOM 681 O O . ARG A 1 82 ? 0.656 -9.919 -8.074 1.00 97.56 82 ARG A O 1
ATOM 688 N N . ASN A 1 83 ? -0.709 -8.123 -8.071 1.00 97.38 83 ASN A N 1
ATOM 689 C CA . ASN A 1 83 ? -0.338 -7.665 -9.407 1.00 97.38 83 ASN A CA 1
ATOM 690 C C . ASN A 1 83 ? 1.139 -7.251 -9.456 1.00 97.38 83 ASN A C 1
ATOM 692 O O . ASN A 1 83 ? 1.858 -7.676 -10.355 1.00 97.38 83 ASN A O 1
ATOM 696 N N . ALA A 1 84 ? 1.608 -6.507 -8.451 1.00 96.88 84 ALA A N 1
ATOM 697 C CA . ALA A 1 84 ? 3.005 -6.099 -8.345 1.00 96.88 84 ALA A CA 1
ATOM 698 C C . ALA A 1 84 ? 3.950 -7.307 -8.194 1.00 96.88 84 ALA A C 1
ATOM 700 O O . ALA A 1 84 ? 4.988 -7.368 -8.843 1.00 96.88 84 ALA A O 1
ATOM 701 N N . VAL A 1 85 ? 3.590 -8.312 -7.387 1.00 96.88 85 VAL A N 1
ATOM 702 C CA . VAL A 1 85 ? 4.393 -9.542 -7.266 1.00 96.88 85 VAL A CA 1
ATOM 703 C C . VAL A 1 85 ? 4.481 -10.277 -8.604 1.00 96.88 85 VAL A C 1
ATOM 705 O O . VAL A 1 85 ? 5.574 -10.669 -9.001 1.00 96.88 85 VAL A O 1
ATOM 708 N N . ALA A 1 86 ? 3.366 -10.417 -9.326 1.00 96.31 86 ALA A N 1
ATOM 709 C CA . ALA A 1 86 ? 3.368 -11.056 -10.640 1.00 96.31 86 ALA A CA 1
ATOM 710 C C . ALA A 1 86 ? 4.249 -10.302 -11.652 1.00 96.31 86 ALA A C 1
ATOM 712 O O . ALA A 1 86 ? 4.970 -10.925 -12.429 1.00 96.31 86 ALA A O 1
ATOM 713 N N . GLU A 1 87 ? 4.227 -8.968 -11.627 1.00 95.25 87 GLU A N 1
ATOM 714 C CA . GLU A 1 87 ? 5.097 -8.133 -12.462 1.00 95.25 87 GLU A CA 1
ATOM 715 C C . GLU A 1 87 ? 6.579 -8.313 -12.103 1.00 95.25 87 GLU A C 1
ATOM 717 O O . GLU A 1 87 ? 7.408 -8.536 -12.988 1.00 95.25 87 GLU A O 1
ATOM 722 N N . ALA A 1 88 ? 6.909 -8.291 -10.809 1.00 93.56 88 ALA A N 1
ATOM 723 C CA . ALA A 1 88 ? 8.269 -8.516 -10.331 1.00 93.56 88 ALA A CA 1
ATOM 724 C C . ALA A 1 88 ? 8.795 -9.908 -10.727 1.00 93.56 88 ALA A C 1
ATOM 726 O O . ALA A 1 88 ? 9.932 -10.027 -11.186 1.00 93.56 88 ALA A O 1
ATOM 727 N N . ASP A 1 89 ? 7.968 -10.951 -10.615 1.00 93.44 89 ASP A N 1
ATOM 728 C CA . ASP A 1 89 ? 8.325 -12.313 -11.026 1.00 93.44 89 ASP A CA 1
ATOM 729 C C . ASP A 1 89 ? 8.634 -12.391 -12.529 1.00 93.44 89 ASP A C 1
ATOM 731 O O . ASP A 1 89 ? 9.626 -13.007 -12.924 1.00 93.44 89 ASP A O 1
ATOM 735 N N . ILE A 1 90 ? 7.839 -11.726 -13.377 1.00 92.31 90 ILE A N 1
ATOM 736 C CA . ILE A 1 90 ? 8.086 -11.663 -14.826 1.00 92.31 90 ILE A CA 1
ATOM 737 C C . ILE A 1 90 ? 9.432 -10.985 -15.119 1.00 92.31 90 ILE A C 1
ATOM 739 O O . ILE A 1 90 ? 10.224 -11.517 -15.899 1.00 92.31 90 ILE A O 1
ATOM 743 N N . MET A 1 91 ? 9.727 -9.852 -14.472 1.00 88.94 91 MET A N 1
ATOM 744 C CA . MET A 1 91 ? 11.007 -9.149 -14.640 1.00 88.94 91 MET A CA 1
ATOM 745 C C . MET A 1 91 ? 12.206 -10.015 -14.226 1.00 88.94 91 MET A C 1
ATOM 747 O O . MET A 1 91 ? 13.231 -10.033 -14.910 1.00 88.94 91 MET A O 1
ATOM 751 N N . LEU A 1 92 ? 12.074 -10.768 -13.130 1.00 86.88 92 LEU A N 1
ATOM 752 C CA . LEU A 1 92 ? 13.118 -11.668 -12.632 1.00 86.88 92 LEU A CA 1
ATOM 753 C C . LEU A 1 92 ? 13.328 -12.905 -13.516 1.00 86.88 92 LEU A C 1
ATOM 755 O O . LEU A 1 92 ? 14.415 -13.481 -13.512 1.00 86.88 92 LEU A O 1
ATOM 759 N N . LEU A 1 93 ? 12.308 -13.354 -14.247 1.00 88.38 93 LEU A N 1
ATOM 760 C CA . LEU A 1 93 ? 12.454 -14.436 -15.223 1.00 88.38 93 LEU A CA 1
ATOM 761 C C . LEU A 1 93 ? 13.175 -13.948 -16.485 1.00 88.38 93 LEU A C 1
ATOM 763 O O . LEU A 1 93 ? 14.089 -14.618 -16.962 1.00 88.38 93 LEU A O 1
ATOM 767 N N . GLN A 1 94 ? 12.838 -12.750 -16.968 1.00 82.12 94 GLN A N 1
ATOM 768 C CA . GLN A 1 94 ? 13.479 -12.147 -18.141 1.00 82.12 94 GLN A CA 1
ATOM 769 C C . GLN A 1 94 ? 14.970 -11.854 -17.920 1.00 82.12 94 GLN A C 1
ATOM 771 O O . GLN A 1 94 ? 15.772 -12.026 -18.838 1.00 82.12 94 GLN A O 1
ATOM 776 N N . SER A 1 95 ? 15.369 -11.453 -16.707 1.00 76.44 95 SER A N 1
ATOM 777 C CA . SER A 1 95 ? 16.787 -11.224 -16.395 1.00 76.44 95 SER A CA 1
ATOM 778 C C . SER A 1 95 ? 17.622 -12.511 -16.444 1.00 76.44 95 SER A C 1
ATOM 780 O O . SER A 1 95 ? 18.763 -12.476 -16.897 1.00 76.44 95 SER A O 1
ATOM 782 N N . LYS A 1 96 ? 17.045 -13.659 -16.061 1.00 69.88 96 LYS A N 1
ATOM 783 C CA . LYS A 1 96 ? 17.723 -14.969 -16.085 1.00 69.88 96 LYS A CA 1
ATOM 784 C C . LYS A 1 96 ? 17.902 -15.532 -17.494 1.00 69.88 96 LYS A C 1
ATOM 786 O O . LYS A 1 96 ? 18.907 -16.181 -17.770 1.00 69.88 96 LYS A O 1
ATOM 791 N N . GLU A 1 97 ? 16.950 -15.293 -18.394 1.00 65.31 97 GLU A N 1
ATOM 792 C CA . GLU A 1 97 ? 17.056 -15.738 -19.792 1.00 65.31 97 GLU A CA 1
ATOM 793 C C . GLU A 1 97 ? 18.145 -14.970 -20.561 1.00 65.31 97 GLU A C 1
ATOM 795 O O . GLU A 1 97 ? 18.811 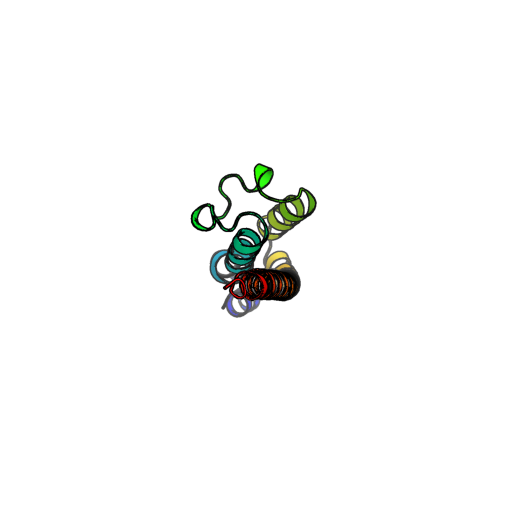-15.543 -21.424 1.00 65.31 97 GLU A O 1
ATOM 800 N N . GLY A 1 98 ? 18.389 -13.703 -20.202 1.00 57.25 98 GLY A N 1
ATOM 801 C CA . GLY A 1 98 ? 19.463 -12.886 -20.776 1.00 57.25 98 GLY A CA 1
ATOM 802 C C . GLY A 1 98 ? 20.879 -13.345 -20.400 1.00 57.25 98 GLY A C 1
ATOM 803 O O . GLY A 1 98 ? 21.784 -13.241 -21.226 1.00 57.25 98 GLY A O 1
ATOM 804 N N . GLU A 1 99 ? 21.075 -13.900 -19.200 1.00 57.31 99 GLU A N 1
ATOM 805 C CA . GLU A 1 99 ? 22.374 -14.434 -18.748 1.00 57.31 99 GLU A CA 1
ATOM 806 C C . GLU A 1 99 ? 22.719 -15.791 -19.394 1.00 57.31 99 GLU A C 1
ATOM 808 O O . GLU A 1 99 ? 23.890 -16.112 -19.587 1.00 57.31 99 GLU A O 1
ATOM 813 N N . SER A 1 100 ? 21.721 -16.577 -19.820 1.00 53.19 100 SER A N 1
ATOM 814 C CA . SER A 1 100 ? 21.949 -17.900 -20.427 1.00 53.19 100 SER A CA 1
ATOM 815 C C . SER A 1 100 ? 22.541 -17.854 -21.846 1.00 53.19 100 SER A C 1
ATOM 817 O O . SER A 1 100 ? 23.007 -18.884 -22.338 1.00 53.19 100 SER A O 1
ATOM 819 N N . LEU A 1 101 ? 22.521 -16.703 -22.527 1.00 54.12 101 LEU A N 1
ATOM 820 C CA . LEU A 1 101 ? 23.028 -16.551 -23.900 1.00 54.12 101 LEU A CA 1
ATOM 821 C C . LEU A 1 101 ? 24.488 -16.069 -23.966 1.00 54.12 101 LEU A C 1
ATOM 823 O O . LEU A 1 101 ? 25.065 -16.055 -25.052 1.00 54.12 101 LEU A O 1
ATOM 827 N N . THR A 1 102 ? 25.105 -15.702 -22.838 1.00 53.66 102 THR A N 1
ATOM 828 C CA . THR A 1 102 ? 26.500 -15.222 -22.805 1.00 53.66 102 THR A CA 1
ATOM 829 C C . THR A 1 102 ? 27.538 -16.296 -22.462 1.00 53.66 102 THR A C 1
ATOM 831 O O . THR A 1 102 ? 28.723 -16.052 -22.663 1.00 53.66 102 THR A O 1
ATOM 834 N N . ASP A 1 103 ? 27.119 -17.497 -22.046 1.00 53.09 103 ASP A N 1
ATOM 835 C CA . ASP A 1 103 ? 28.020 -18.598 -21.639 1.00 53.09 103 ASP A CA 1
ATOM 836 C C . ASP A 1 103 ? 28.347 -19.615 -22.753 1.00 53.09 103 ASP A C 1
ATOM 838 O O . ASP A 1 103 ? 28.907 -20.682 -22.506 1.00 53.09 103 ASP A O 1
ATOM 842 N N . THR A 1 104 ? 28.049 -19.292 -24.014 1.00 51.25 104 THR A N 1
ATOM 843 C CA . THR A 1 104 ? 28.516 -20.078 -25.170 1.00 51.25 104 THR A CA 1
ATOM 844 C C . THR A 1 104 ? 29.263 -19.200 -26.163 1.00 51.25 104 THR A C 1
ATOM 846 O O . THR A 1 104 ? 28.779 -18.900 -27.248 1.00 51.25 104 THR A O 1
ATOM 849 N N . ASN A 1 105 ? 30.489 -18.819 -25.810 1.00 46.25 105 ASN A N 1
ATOM 850 C CA . ASN A 1 105 ? 31.515 -18.571 -26.818 1.00 46.25 105 ASN A CA 1
ATOM 851 C C . ASN A 1 105 ? 32.830 -19.248 -26.383 1.00 46.25 105 ASN A C 1
ATOM 853 O O . ASN A 1 105 ? 33.270 -18.997 -25.260 1.00 46.25 105 ASN A O 1
ATOM 857 N N . PRO A 1 106 ? 33.398 -20.142 -27.217 1.00 53.91 106 PRO A N 1
ATOM 858 C CA . PRO A 1 106 ? 34.627 -20.881 -26.925 1.00 53.91 106 PRO A CA 1
ATOM 859 C C . PRO A 1 106 ? 35.890 -20.012 -26.952 1.00 53.91 106 PRO A C 1
ATOM 861 O O . PRO A 1 106 ? 35.894 -18.973 -27.654 1.00 53.91 106 PRO A O 1
#

pLDDT: mean 89.65, std 12.86, range [46.25, 97.75]

Sequence (106 aa):
RAVKFTKRGLFLESLIYYHKYVVNPLVDVLRIIYTPFQADSFLIHASRDFPVEVVLTLEKLYGVKTIEDIVDRIELTDELFRNAVAEADIMLLQSKEGESLTDTNP

Radius of gyration: 17.34 Å; chains: 1; bounding box: 49×32×44 Å